Protein AF-A0A8B3RY38-F1 (afdb_monomer_lite)

Sequence (128 aa):
MGPWLKDRILLTDLGFYKHNTFARIDENGGFFISRLKGKVDPLIIKNNRTCRGRYIDIMGKKVSEVIDNLKRQVIDAEVEVEFNRRKYKGKQKRDVKKFRMVAIYNTEEKNIILISQTFLQIDLMLRI

pLDDT: mean 76.69, std 14.87, range [37.81, 92.06]

Structure (mmCIF, N/CA/C/O backbone):
data_AF-A0A8B3RY38-F1
#
_entry.id   AF-A0A8B3RY38-F1
#
loop_
_atom_site.group_PDB
_atom_site.id
_atom_site.type_symbol
_atom_site.label_atom_id
_atom_site.label_alt_id
_atom_site.label_comp_id
_atom_site.label_asym_id
_atom_site.label_entity_id
_atom_site.label_seq_id
_atom_site.pdbx_PDB_ins_code
_atom_site.Cartn_x
_atom_site.Cartn_y
_atom_site.Cartn_z
_atom_site.occupancy
_atom_site.B_iso_or_equiv
_atom_site.auth_seq_id
_atom_site.auth_comp_id
_atom_site.auth_asym_id
_atom_site.auth_atom_id
_atom_site.pdbx_PDB_model_num
ATOM 1 N N . MET A 1 1 ? -14.860 2.684 6.985 1.00 80.06 1 MET A N 1
ATOM 2 C CA . MET A 1 1 ? -15.126 1.952 5.740 1.00 80.06 1 MET A CA 1
ATOM 3 C C . MET A 1 1 ? -15.977 0.756 6.105 1.00 80.06 1 MET A C 1
ATOM 5 O O . MET A 1 1 ? -15.778 0.247 7.204 1.00 80.06 1 MET A O 1
ATOM 9 N N . GLY A 1 2 ? -16.954 0.414 5.273 1.00 87.44 2 GLY A N 1
ATOM 10 C CA . GLY A 1 2 ? -17.939 -0.622 5.578 1.00 87.44 2 GLY A CA 1
ATOM 11 C C . GLY A 1 2 ? -18.033 -1.679 4.476 1.00 87.44 2 GLY A C 1
ATOM 12 O O . GLY A 1 2 ? -17.308 -1.574 3.484 1.00 87.44 2 GLY A O 1
ATOM 13 N N . PRO A 1 3 ? -18.967 -2.636 4.620 1.00 90.81 3 PRO A N 1
ATOM 14 C CA . PRO A 1 3 ? -19.097 -3.795 3.730 1.00 90.81 3 PRO A CA 1
ATOM 15 C C . PRO A 1 3 ? -19.338 -3.455 2.254 1.00 90.81 3 PRO A C 1
ATOM 17 O O . PRO A 1 3 ? -19.072 -4.270 1.379 1.00 90.81 3 PRO A O 1
ATOM 20 N N . TRP A 1 4 ? -19.808 -2.239 1.959 1.00 91.94 4 TRP A N 1
ATOM 21 C CA . TRP A 1 4 ? -20.052 -1.766 0.595 1.00 91.94 4 TRP A CA 1
ATOM 22 C C . TRP A 1 4 ? -18.795 -1.726 -0.286 1.00 91.94 4 TRP A C 1
ATOM 24 O O . TRP A 1 4 ? -18.924 -1.622 -1.501 1.00 91.94 4 TRP A O 1
ATOM 34 N N . LEU A 1 5 ? -17.597 -1.795 0.305 1.00 90.50 5 LEU A N 1
ATOM 35 C CA . LEU A 1 5 ? -16.330 -1.816 -0.426 1.00 90.50 5 LEU A CA 1
ATOM 36 C C . LEU A 1 5 ? -16.020 -3.137 -1.125 1.00 90.50 5 LEU A C 1
ATOM 38 O O . LEU A 1 5 ? -15.125 -3.150 -1.969 1.00 90.50 5 LEU A O 1
ATOM 42 N N . LYS A 1 6 ? -16.720 -4.218 -0.776 1.00 91.81 6 LYS A N 1
ATOM 43 C CA . LYS A 1 6 ? -16.475 -5.534 -1.354 1.00 91.81 6 LYS A CA 1
ATOM 44 C C . LYS A 1 6 ? -16.538 -5.467 -2.883 1.00 91.81 6 LYS A C 1
ATOM 46 O O . LYS A 1 6 ? -17.506 -4.939 -3.431 1.00 91.81 6 LYS A O 1
ATOM 51 N N . ASP A 1 7 ? -15.498 -5.979 -3.538 1.00 89.38 7 ASP A N 1
ATOM 52 C CA . ASP A 1 7 ? -15.364 -6.042 -4.997 1.00 89.38 7 ASP A CA 1
ATOM 53 C C . ASP A 1 7 ? -15.358 -4.663 -5.700 1.00 89.38 7 ASP A C 1
ATOM 55 O O . ASP A 1 7 ? -15.666 -4.554 -6.887 1.00 89.38 7 ASP A O 1
ATOM 59 N N . ARG A 1 8 ? -14.996 -3.582 -4.988 1.00 87.88 8 ARG A N 1
ATOM 60 C CA . ARG A 1 8 ? -14.901 -2.216 -5.543 1.00 87.88 8 ARG A CA 1
ATOM 61 C C . ARG A 1 8 ? -13.487 -1.658 -5.475 1.00 87.88 8 ARG A C 1
ATOM 63 O O . ARG A 1 8 ? -12.773 -1.891 -4.506 1.00 87.88 8 ARG A O 1
ATOM 70 N N . ILE A 1 9 ? -13.119 -0.841 -6.464 1.00 88.25 9 ILE A N 1
ATOM 71 C CA . ILE A 1 9 ? -11.844 -0.112 -6.498 1.00 88.25 9 ILE A CA 1
ATOM 72 C C . ILE A 1 9 ? -12.061 1.331 -6.038 1.00 88.25 9 ILE A C 1
ATOM 74 O O . ILE A 1 9 ? -12.905 2.044 -6.579 1.00 88.25 9 ILE A O 1
ATOM 78 N N . LEU A 1 10 ? -11.270 1.778 -5.061 1.00 87.44 10 LEU A N 1
ATOM 79 C CA . LEU A 1 10 ? -11.266 3.158 -4.589 1.00 87.44 10 LEU A CA 1
ATOM 80 C C . LEU A 1 10 ? -10.037 3.911 -5.109 1.00 87.44 10 LEU A C 1
ATOM 82 O O . LEU A 1 10 ? -8.904 3.589 -4.750 1.00 87.44 10 LEU A O 1
ATOM 86 N N . LEU A 1 11 ? -10.257 4.949 -5.914 1.00 87.00 11 LEU A N 1
ATOM 87 C CA . LEU A 1 11 ? -9.200 5.880 -6.298 1.00 87.00 11 LEU A CA 1
ATOM 88 C C . LEU A 1 11 ? -9.018 6.911 -5.180 1.00 87.00 11 LEU A C 1
ATOM 90 O O . LEU A 1 11 ? -9.947 7.635 -4.826 1.00 87.00 11 LEU A O 1
ATOM 94 N N . THR A 1 12 ? -7.827 6.951 -4.595 1.00 84.06 12 THR A N 1
ATOM 95 C CA . THR A 1 12 ? -7.522 7.794 -3.437 1.00 84.06 12 THR A CA 1
ATOM 96 C C . THR A 1 12 ? -6.378 8.743 -3.742 1.00 84.06 12 THR A C 1
ATOM 98 O O . THR A 1 12 ? -5.321 8.351 -4.237 1.00 84.06 12 THR A O 1
ATOM 101 N N . ASP A 1 13 ? -6.593 10.011 -3.411 1.00 85.44 13 ASP A N 1
ATOM 102 C CA . ASP A 1 13 ? -5.562 11.029 -3.520 1.00 85.44 13 ASP A CA 1
ATOM 103 C C . ASP A 1 13 ? -4.604 11.026 -2.306 1.00 85.44 13 ASP A C 1
ATOM 105 O O . ASP A 1 13 ? -4.909 10.462 -1.250 1.00 85.44 13 ASP A O 1
ATOM 109 N N . LEU A 1 14 ? -3.454 11.704 -2.424 1.00 84.56 14 LEU A N 1
ATOM 110 C CA . LEU A 1 14 ? -2.472 11.893 -1.352 1.00 84.56 14 LEU A CA 1
ATOM 111 C C . LEU A 1 14 ? -3.079 12.516 -0.086 1.00 84.56 14 LEU A C 1
ATOM 113 O O . LEU A 1 14 ? -2.665 12.154 1.020 1.00 84.56 14 LEU A O 1
ATOM 117 N N . GLY A 1 15 ? -4.090 13.386 -0.215 1.00 85.19 15 GLY A N 1
ATOM 118 C CA . GLY A 1 15 ? -4.836 13.928 0.931 1.00 85.19 15 GLY A CA 1
ATOM 119 C C . GLY A 1 15 ? -5.554 12.854 1.765 1.00 85.19 15 GLY A C 1
ATOM 120 O O . GLY A 1 15 ? -5.729 13.002 2.978 1.00 85.19 15 GLY A O 1
ATOM 121 N N . PHE A 1 16 ? -5.898 11.724 1.143 1.00 85.00 16 PHE A N 1
ATOM 122 C CA . PHE A 1 16 ? -6.558 10.577 1.770 1.00 85.00 16 PHE A CA 1
ATOM 123 C C . PHE A 1 16 ? -5.608 9.403 2.045 1.00 85.00 16 PHE A C 1
ATOM 125 O O . PHE A 1 16 ? -6.044 8.378 2.580 1.00 85.00 16 PHE A O 1
ATOM 132 N N . TYR A 1 17 ? -4.308 9.558 1.763 1.00 87.75 17 TYR A N 1
ATOM 133 C CA . TYR A 1 17 ? -3.300 8.519 1.957 1.00 87.75 17 TYR A CA 1
ATOM 134 C C . TYR A 1 17 ? -3.094 8.212 3.444 1.00 87.75 17 TYR A C 1
ATOM 136 O O . TYR A 1 17 ? -2.384 8.916 4.174 1.00 87.75 17 TYR A O 1
ATOM 144 N N . LYS A 1 18 ? -3.729 7.137 3.916 1.00 88.81 18 LYS A N 1
ATOM 145 C CA . LYS A 1 18 ? -3.613 6.642 5.291 1.00 88.81 18 LYS A CA 1
ATOM 146 C C . LYS A 1 18 ? -3.616 5.120 5.277 1.00 88.81 18 LYS A C 1
ATOM 148 O O . LYS A 1 18 ? -4.603 4.510 4.879 1.00 88.81 18 LYS A O 1
ATOM 153 N N . HIS A 1 19 ? -2.574 4.507 5.834 1.00 88.69 19 HIS A N 1
ATOM 154 C CA . HIS A 1 19 ? -2.466 3.046 5.938 1.00 88.69 19 HIS A CA 1
ATOM 155 C C . HIS A 1 19 ? -3.652 2.401 6.664 1.00 88.69 19 HIS A C 1
ATOM 157 O O . HIS A 1 19 ? -4.160 1.375 6.234 1.00 88.69 19 HIS A O 1
ATOM 163 N N . ASN A 1 20 ? -4.184 3.069 7.692 1.00 89.25 20 ASN A N 1
ATOM 164 C CA . ASN A 1 20 ? -5.406 2.639 8.373 1.00 89.25 20 ASN A CA 1
ATOM 165 C C . ASN A 1 20 ? -6.631 2.567 7.447 1.00 89.25 20 ASN A C 1
ATOM 167 O O . ASN A 1 20 ? -7.520 1.750 7.673 1.00 89.25 20 ASN A O 1
ATOM 171 N N . THR A 1 21 ? -6.711 3.440 6.441 1.00 89.81 21 THR A N 1
ATOM 172 C CA . THR A 1 21 ? -7.786 3.421 5.445 1.00 89.81 21 THR A CA 1
ATOM 173 C C . THR A 1 21 ? -7.594 2.246 4.497 1.00 89.81 21 THR A C 1
ATOM 175 O O . THR A 1 21 ? -8.528 1.473 4.323 1.00 89.81 21 THR A O 1
ATOM 178 N N . PHE A 1 22 ? -6.383 2.059 3.970 1.00 89.19 22 PHE A N 1
ATOM 179 C CA . PHE A 1 22 ? -6.044 0.944 3.080 1.00 89.19 22 PHE A CA 1
ATOM 180 C C . PHE A 1 22 ? -6.259 -0.417 3.737 1.00 89.19 22 PHE A C 1
ATOM 182 O O . PHE A 1 22 ? -6.904 -1.286 3.164 1.00 89.19 22 PHE A O 1
ATOM 189 N N . ALA A 1 23 ? -5.828 -0.571 4.988 1.00 89.31 23 ALA A N 1
ATOM 190 C CA . ALA A 1 23 ? -6.024 -1.803 5.735 1.00 89.31 23 ALA A CA 1
ATOM 191 C C . ALA A 1 23 ? -7.504 -2.145 5.934 1.00 89.31 23 ALA A C 1
ATOM 193 O O . ALA A 1 23 ? -7.863 -3.316 5.859 1.00 89.31 23 ALA A O 1
ATOM 194 N N . ARG A 1 24 ? -8.348 -1.126 6.145 1.00 90.06 24 ARG A N 1
ATOM 195 C CA . ARG A 1 24 ? -9.803 -1.282 6.233 1.00 90.06 24 ARG A CA 1
ATOM 196 C C . ARG A 1 24 ? -10.446 -1.575 4.884 1.00 90.06 24 ARG A C 1
ATOM 198 O O . ARG A 1 24 ? -11.454 -2.265 4.862 1.00 90.06 24 ARG A O 1
ATOM 205 N N . ILE A 1 25 ? -9.935 -1.013 3.791 1.00 90.69 25 ILE A N 1
ATOM 206 C CA . ILE A 1 25 ? -10.427 -1.327 2.445 1.00 90.69 25 ILE A CA 1
ATOM 207 C C . ILE A 1 25 ? -10.198 -2.813 2.168 1.00 90.69 25 ILE A C 1
ATOM 209 O O . ILE A 1 25 ? -11.153 -3.525 1.876 1.00 90.69 25 ILE A O 1
ATOM 213 N N . ASP A 1 26 ? -8.975 -3.277 2.409 1.00 89.25 26 ASP A N 1
ATOM 214 C CA . ASP A 1 26 ? -8.594 -4.679 2.257 1.00 89.25 26 ASP A CA 1
ATOM 215 C C . ASP A 1 26 ? -9.384 -5.616 3.193 1.00 89.25 26 ASP A C 1
ATOM 217 O O . ASP A 1 26 ? -9.925 -6.621 2.752 1.00 89.25 26 ASP A O 1
ATOM 221 N N . GLU A 1 27 ? -9.569 -5.246 4.468 1.00 90.31 27 GLU A N 1
ATOM 222 C CA . GLU A 1 27 ? -10.412 -6.006 5.417 1.00 90.31 27 GLU A CA 1
ATOM 223 C C . GLU A 1 27 ? -11.862 -6.181 4.952 1.00 90.31 27 GLU A C 1
ATOM 225 O O . GLU A 1 27 ? -12.519 -7.136 5.354 1.00 90.31 27 GLU A O 1
ATOM 230 N N . ASN A 1 28 ? -12.379 -5.251 4.144 1.00 92.06 28 ASN A N 1
ATOM 231 C CA . ASN A 1 28 ? -13.728 -5.334 3.585 1.00 92.06 28 ASN A CA 1
ATOM 232 C C . ASN A 1 28 ? -13.748 -5.985 2.186 1.00 92.06 28 ASN A C 1
ATOM 234 O O . ASN A 1 28 ? -14.788 -5.956 1.533 1.00 92.06 28 ASN A O 1
ATOM 238 N N . GLY A 1 29 ? -12.631 -6.552 1.714 1.00 89.31 29 GLY A N 1
ATOM 239 C CA . GLY A 1 29 ? -12.523 -7.154 0.381 1.00 89.31 29 GLY A CA 1
ATOM 240 C C . GLY A 1 29 ? -12.599 -6.135 -0.757 1.00 89.31 29 GLY A C 1
ATOM 241 O O . GLY A 1 29 ? -13.054 -6.464 -1.850 1.00 89.31 29 GLY A O 1
ATOM 242 N N . GLY A 1 30 ? -12.242 -4.881 -0.478 1.00 88.44 30 GLY A N 1
ATOM 243 C CA . GLY A 1 30 ? -12.140 -3.830 -1.479 1.00 88.44 30 GLY A CA 1
ATOM 244 C C . GLY A 1 30 ? -10.713 -3.641 -1.972 1.00 88.44 30 GLY A C 1
ATOM 245 O O . GLY A 1 30 ? -9.743 -4.109 -1.377 1.00 88.44 30 GLY A O 1
ATOM 246 N N . PHE A 1 31 ? -10.593 -2.862 -3.036 1.00 86.75 31 PHE A N 1
ATOM 247 C CA . PHE A 1 31 ? -9.346 -2.557 -3.721 1.00 86.75 31 PHE A CA 1
ATOM 248 C C . PHE A 1 31 ? -9.091 -1.053 -3.710 1.00 86.75 31 PHE A C 1
ATOM 250 O O . PHE A 1 31 ? -10.009 -0.249 -3.516 1.00 86.75 31 PHE A O 1
ATOM 257 N N . PHE A 1 32 ? -7.847 -0.638 -3.936 1.00 86.06 32 PHE A N 1
ATOM 258 C CA . PHE A 1 32 ? -7.537 0.784 -4.040 1.00 86.06 32 PHE A CA 1
ATOM 259 C C . PHE A 1 32 ? -6.402 1.078 -5.008 1.00 86.06 32 PHE A C 1
ATOM 261 O O . PHE A 1 32 ? -5.458 0.305 -5.169 1.00 86.06 32 PHE A O 1
ATOM 268 N N . ILE A 1 33 ? -6.494 2.261 -5.601 1.00 85.25 33 ILE A N 1
ATOM 269 C CA . ILE A 1 33 ? -5.428 2.896 -6.359 1.00 85.25 33 ILE A CA 1
ATOM 270 C C . ILE A 1 33 ? -5.078 4.171 -5.602 1.00 85.25 33 ILE A C 1
ATOM 272 O O . ILE A 1 33 ? -5.951 4.965 -5.248 1.00 85.25 33 ILE A O 1
ATOM 276 N N . SER A 1 34 ? -3.802 4.354 -5.294 1.00 82.62 34 SER A N 1
ATOM 277 C CA . SER A 1 34 ? -3.324 5.544 -4.595 1.00 82.62 34 SER A CA 1
ATOM 278 C C . SER A 1 34 ? -1.967 5.949 -5.129 1.00 82.62 34 SER A C 1
ATOM 280 O O . SER A 1 34 ? -1.211 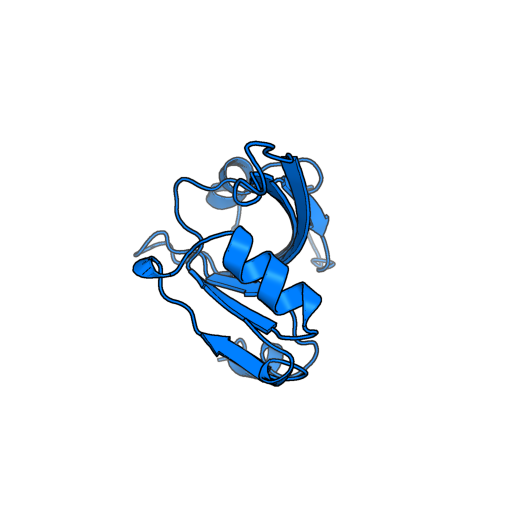5.099 -5.580 1.00 82.62 34 SER A O 1
ATOM 282 N N . ARG A 1 35 ? -1.613 7.226 -5.048 1.00 81.00 35 ARG A N 1
ATOM 283 C CA . ARG A 1 35 ? -0.215 7.630 -5.244 1.00 81.00 35 ARG A CA 1
ATOM 284 C C . ARG A 1 35 ? 0.598 7.240 -4.010 1.00 81.00 35 ARG A C 1
ATOM 286 O O . ARG A 1 35 ? 0.136 7.475 -2.893 1.00 81.00 35 ARG A O 1
ATOM 293 N N . LEU A 1 36 ? 1.794 6.675 -4.184 1.00 80.25 36 LEU A N 1
ATOM 294 C CA . LEU A 1 36 ? 2.711 6.433 -3.070 1.00 80.25 36 LEU A CA 1
ATOM 295 C C . LEU A 1 36 ? 3.124 7.784 -2.490 1.00 80.25 36 LEU A C 1
ATOM 297 O O . LEU A 1 36 ? 3.684 8.640 -3.173 1.00 80.25 36 LEU A O 1
ATOM 301 N N . LYS A 1 37 ? 2.866 7.978 -1.202 1.00 82.38 37 LYS A N 1
ATOM 302 C CA . LYS A 1 37 ? 3.344 9.162 -0.496 1.00 82.38 37 LYS A CA 1
ATOM 303 C C . LYS A 1 37 ? 4.860 9.064 -0.333 1.00 82.38 37 LYS A C 1
ATOM 305 O O . LYS A 1 37 ? 5.312 8.148 0.337 1.00 82.38 37 LYS A O 1
ATOM 310 N N . GLY A 1 38 ? 5.628 10.035 -0.832 1.00 77.69 38 GLY A N 1
ATOM 311 C CA . GLY A 1 38 ? 7.103 9.961 -0.883 1.00 77.69 38 GLY A CA 1
ATOM 312 C C . GLY A 1 38 ? 7.844 9.759 0.451 1.00 77.69 38 GLY A C 1
ATOM 313 O O . GLY A 1 38 ? 8.999 9.362 0.452 1.00 77.69 38 GLY A O 1
ATOM 314 N N . LYS A 1 39 ? 7.195 9.984 1.604 1.00 80.81 39 LYS A N 1
ATOM 315 C CA . LYS A 1 39 ? 7.761 9.659 2.931 1.00 80.81 39 LYS A CA 1
ATOM 316 C C . LYS A 1 39 ? 7.655 8.165 3.284 1.00 80.81 39 LYS A C 1
ATOM 318 O O . LYS A 1 39 ? 8.265 7.715 4.249 1.00 80.81 39 LYS A O 1
ATOM 323 N N . VAL A 1 40 ? 6.812 7.419 2.580 1.00 83.00 40 VAL A N 1
ATOM 324 C CA . VAL A 1 40 ? 6.556 6.004 2.837 1.00 83.00 40 VAL A CA 1
ATOM 325 C C . VAL A 1 40 ? 7.476 5.181 1.965 1.00 83.00 40 VAL A C 1
ATOM 327 O O . VAL A 1 40 ? 7.473 5.332 0.748 1.00 83.00 40 VAL A O 1
ATOM 330 N N . ASP A 1 41 ? 8.207 4.281 2.607 1.00 85.75 41 ASP A N 1
ATOM 331 C CA . ASP A 1 41 ? 9.201 3.453 1.948 1.00 85.75 41 ASP A CA 1
ATOM 332 C C . ASP A 1 41 ? 8.975 1.981 2.315 1.00 85.75 41 ASP A C 1
ATOM 334 O O . ASP A 1 41 ? 9.525 1.494 3.308 1.00 85.75 41 ASP A O 1
ATOM 338 N N . PRO A 1 42 ? 8.050 1.306 1.612 1.00 88.00 42 PRO A N 1
ATOM 339 C CA . PRO A 1 42 ? 7.627 -0.034 1.975 1.00 88.00 42 PRO A CA 1
ATOM 340 C C . PRO A 1 42 ? 8.674 -1.077 1.566 1.00 88.00 42 PRO A C 1
ATOM 342 O O . PRO A 1 42 ? 9.450 -0.875 0.629 1.00 88.00 42 PRO A O 1
ATOM 345 N N . LEU A 1 43 ? 8.697 -2.200 2.282 1.00 90.44 43 LEU A N 1
ATOM 346 C CA . LEU A 1 43 ? 9.659 -3.277 2.053 1.00 90.44 43 LEU A CA 1
ATOM 347 C C . LEU A 1 43 ? 9.149 -4.205 0.952 1.00 90.44 43 LEU A C 1
ATOM 349 O O . LEU A 1 43 ? 8.035 -4.709 1.052 1.00 90.44 43 LEU A O 1
ATOM 353 N N . ILE A 1 44 ? 9.955 -4.479 -0.069 1.00 88.62 44 ILE A N 1
ATOM 354 C CA . ILE A 1 44 ? 9.599 -5.437 -1.116 1.00 88.62 44 ILE A CA 1
ATOM 355 C C . ILE A 1 44 ? 9.853 -6.852 -0.597 1.00 88.62 44 ILE A C 1
ATOM 357 O O . ILE A 1 44 ? 10.991 -7.237 -0.340 1.00 88.62 44 ILE A O 1
ATOM 361 N N . ILE A 1 45 ? 8.792 -7.645 -0.467 1.00 89.62 45 ILE A N 1
ATOM 362 C CA . ILE A 1 45 ? 8.872 -9.019 0.052 1.00 89.62 45 ILE A CA 1
ATOM 363 C C . ILE A 1 45 ? 8.800 -10.071 -1.052 1.00 89.62 45 ILE A C 1
ATOM 365 O O . ILE A 1 45 ? 9.261 -11.193 -0.861 1.00 89.62 45 ILE A O 1
ATOM 369 N N . LYS A 1 46 ? 8.227 -9.722 -2.208 1.00 85.62 46 LYS A N 1
ATOM 370 C CA . LYS A 1 46 ? 8.105 -10.630 -3.347 1.00 85.62 46 LYS A CA 1
ATOM 371 C C . LYS A 1 46 ? 8.096 -9.859 -4.654 1.00 85.62 46 LYS A C 1
ATOM 373 O O . LYS A 1 46 ? 7.409 -8.852 -4.769 1.00 85.62 46 LYS A O 1
ATOM 378 N N . ASN A 1 47 ? 8.800 -10.358 -5.661 1.00 82.62 47 ASN A N 1
ATOM 379 C CA . ASN A 1 47 ? 8.664 -9.873 -7.029 1.00 82.62 47 ASN A CA 1
ATOM 380 C C . ASN A 1 47 ? 7.658 -10.756 -7.785 1.00 82.62 47 ASN A C 1
ATOM 382 O O . ASN A 1 47 ? 7.831 -11.973 -7.842 1.00 82.62 47 ASN A O 1
ATOM 386 N N . ASN A 1 48 ? 6.608 -10.160 -8.353 1.00 79.25 48 ASN A N 1
ATOM 387 C CA . ASN A 1 48 ? 5.589 -10.901 -9.104 1.00 79.25 48 ASN A CA 1
ATOM 388 C C . ASN A 1 48 ? 5.949 -11.045 -10.588 1.00 79.25 48 ASN A C 1
ATOM 390 O O . ASN A 1 48 ? 5.345 -11.860 -11.285 1.00 79.25 48 ASN A O 1
ATOM 394 N N . ARG A 1 49 ? 6.927 -10.276 -11.084 1.00 72.19 49 ARG A N 1
ATOM 395 C CA . ARG A 1 49 ? 7.306 -10.266 -12.498 1.00 72.19 49 ARG A CA 1
ATOM 396 C C . ARG A 1 49 ? 8.613 -11.019 -12.727 1.00 72.19 49 ARG A C 1
ATOM 398 O O . ARG A 1 49 ? 9.674 -10.626 -12.246 1.00 72.19 49 ARG A O 1
ATOM 405 N N . THR A 1 50 ? 8.563 -12.056 -13.555 1.00 62.28 50 THR A N 1
ATOM 406 C CA . THR A 1 50 ? 9.755 -12.707 -14.108 1.00 62.28 50 THR A CA 1
ATOM 407 C C . THR A 1 50 ? 10.238 -11.920 -15.330 1.00 62.28 50 THR A C 1
ATOM 409 O O . THR A 1 50 ? 9.735 -12.057 -16.443 1.00 62.28 50 THR A O 1
ATOM 412 N N . CYS A 1 51 ? 11.208 -11.025 -15.139 1.00 57.28 51 CYS A N 1
ATOM 413 C CA . CYS A 1 51 ? 11.810 -10.288 -16.252 1.00 57.28 51 CYS A CA 1
ATOM 414 C C . CYS A 1 51 ? 12.738 -11.206 -17.069 1.00 57.28 51 CYS A C 1
ATOM 416 O O . CYS A 1 51 ? 13.699 -11.752 -16.534 1.00 57.28 51 CYS A O 1
ATOM 418 N N . ARG A 1 52 ? 12.503 -11.332 -18.384 1.00 50.53 52 ARG A N 1
ATOM 419 C CA . ARG A 1 52 ? 13.431 -11.998 -19.318 1.00 50.53 52 ARG A CA 1
ATOM 420 C C . ARG A 1 52 ? 14.664 -11.089 -19.508 1.00 50.53 52 ARG A C 1
ATOM 422 O O . ARG A 1 52 ? 14.562 -10.034 -20.135 1.00 50.53 52 ARG A O 1
ATOM 429 N N . GLY A 1 53 ? 15.803 -11.440 -18.903 1.00 60.50 53 GLY A N 1
ATOM 430 C CA . GLY A 1 53 ? 17.057 -10.661 -18.932 1.00 60.50 53 GLY A CA 1
ATOM 431 C C . GLY A 1 53 ? 17.604 -10.320 -17.538 1.00 60.50 53 GLY A C 1
ATOM 432 O O . GLY A 1 53 ? 17.251 -10.980 -16.569 1.00 60.50 53 GLY A O 1
ATOM 433 N N . ARG A 1 54 ? 18.476 -9.297 -17.445 1.00 54.00 54 ARG A N 1
ATOM 434 C CA . ARG A 1 54 ? 19.189 -8.856 -16.222 1.00 54.00 54 ARG A CA 1
ATOM 435 C C . ARG A 1 54 ? 18.210 -8.642 -15.054 1.00 54.00 54 ARG A C 1
ATOM 437 O O . ARG A 1 54 ? 17.573 -7.594 -14.955 1.00 54.00 54 ARG A O 1
ATOM 444 N N . TYR A 1 55 ? 18.071 -9.671 -14.222 1.00 59.41 55 TYR A N 1
ATOM 445 C CA . TYR A 1 55 ? 17.253 -9.676 -13.018 1.00 59.41 55 TYR A CA 1
ATOM 446 C C . TYR A 1 55 ? 17.920 -8.761 -11.994 1.00 59.41 55 TYR A C 1
ATOM 448 O O . TYR A 1 55 ? 19.078 -8.966 -11.633 1.00 59.41 55 TYR A O 1
ATOM 456 N N . ILE A 1 56 ? 17.213 -7.715 -11.574 1.00 65.88 56 ILE A N 1
ATOM 457 C CA . ILE A 1 56 ? 17.601 -6.966 -10.384 1.00 65.88 56 ILE A CA 1
ATOM 458 C C . ILE A 1 56 ? 16.915 -7.685 -9.236 1.00 65.88 56 ILE A C 1
ATOM 460 O O . ILE A 1 56 ? 15.688 -7.794 -9.236 1.00 65.88 56 ILE A O 1
ATOM 464 N N . ASP A 1 57 ? 17.698 -8.192 -8.288 1.00 75.62 57 ASP A N 1
ATOM 465 C CA . ASP A 1 57 ? 17.116 -8.704 -7.059 1.00 75.62 57 ASP A CA 1
ATOM 466 C C . ASP A 1 57 ? 16.610 -7.526 -6.227 1.00 75.62 57 ASP A C 1
ATOM 468 O O . ASP A 1 57 ? 17.391 -6.703 -5.727 1.00 75.62 57 ASP A O 1
ATOM 472 N N . ILE A 1 58 ? 15.287 -7.398 -6.197 1.00 80.50 58 ILE A N 1
ATOM 473 C CA . ILE A 1 58 ? 14.557 -6.342 -5.495 1.00 80.50 58 ILE A CA 1
ATOM 474 C C . ILE A 1 58 ? 13.965 -6.844 -4.180 1.00 80.50 58 ILE A C 1
ATOM 476 O O . ILE A 1 58 ? 13.469 -6.037 -3.401 1.00 80.50 58 ILE A O 1
ATOM 480 N N . MET A 1 59 ? 13.989 -8.159 -3.929 1.00 85.31 59 MET A N 1
ATOM 481 C CA . MET A 1 59 ? 13.453 -8.710 -2.689 1.00 85.31 59 MET A CA 1
ATOM 482 C C . MET A 1 59 ? 14.325 -8.297 -1.504 1.00 85.31 59 MET A C 1
ATOM 484 O O . MET A 1 59 ? 15.546 -8.223 -1.607 1.00 85.31 59 MET A O 1
ATOM 488 N N . GLY A 1 60 ? 13.688 -7.994 -0.377 1.00 86.94 60 GLY A N 1
ATOM 489 C CA . GLY A 1 60 ? 14.360 -7.534 0.837 1.00 86.94 60 GLY A CA 1
ATOM 490 C C . GLY A 1 60 ? 14.844 -6.083 0.787 1.00 86.94 60 GLY A C 1
ATOM 491 O O . GLY A 1 60 ? 15.366 -5.599 1.787 1.00 86.94 60 GLY A O 1
ATOM 492 N N . LYS A 1 61 ? 14.653 -5.377 -0.332 1.00 88.88 61 LYS A N 1
ATOM 493 C CA . LYS A 1 61 ? 14.998 -3.958 -0.471 1.00 88.88 61 LYS A CA 1
ATOM 494 C C . LYS A 1 61 ? 13.780 -3.077 -0.278 1.00 88.88 61 LYS A C 1
ATOM 496 O O . LYS A 1 61 ? 12.641 -3.485 -0.527 1.00 88.88 61 LYS A O 1
ATOM 501 N N . LYS A 1 62 ? 14.020 -1.842 0.142 1.00 87.44 62 LYS A N 1
ATOM 502 C CA . LYS A 1 62 ? 12.977 -0.820 0.155 1.00 87.44 62 LYS A CA 1
ATOM 503 C C . LYS A 1 62 ? 12.766 -0.226 -1.232 1.00 87.44 62 LYS A C 1
ATOM 505 O O . LYS A 1 62 ? 13.640 -0.298 -2.095 1.00 87.44 62 LYS A O 1
ATOM 510 N N . VAL A 1 63 ? 11.602 0.378 -1.453 1.00 82.06 63 VAL A N 1
ATOM 511 C CA . VAL A 1 63 ? 11.263 0.989 -2.746 1.00 82.06 63 VAL A CA 1
ATOM 512 C C . VAL A 1 63 ? 12.261 2.074 -3.132 1.00 82.06 63 VAL A C 1
ATOM 514 O O . VAL A 1 63 ? 12.695 2.100 -4.282 1.00 82.06 63 VAL A O 1
ATOM 517 N N . SER A 1 64 ? 12.672 2.915 -2.184 1.00 82.31 64 SER A N 1
ATOM 518 C CA . SER A 1 64 ? 13.645 3.988 -2.409 1.00 82.31 64 SER A CA 1
ATOM 519 C C . SER A 1 64 ? 15.003 3.493 -2.926 1.00 82.31 64 SER A C 1
ATOM 521 O O . SER A 1 64 ? 15.630 4.169 -3.730 1.00 82.31 64 SER A O 1
ATOM 523 N N . GLU A 1 65 ? 15.438 2.292 -2.541 1.00 83.94 65 GLU A N 1
ATOM 524 C CA . GLU A 1 65 ? 16.720 1.705 -2.965 1.00 83.94 65 GLU A CA 1
ATOM 525 C C . GLU A 1 65 ? 16.671 1.150 -4.395 1.00 83.94 65 GLU A C 1
ATOM 527 O O . GLU A 1 65 ? 17.685 1.005 -5.087 1.00 83.94 65 GLU A O 1
ATOM 532 N N . VAL A 1 66 ? 15.471 0.779 -4.836 1.00 80.25 66 VAL A N 1
ATOM 533 C CA . VAL A 1 66 ? 15.249 0.136 -6.129 1.00 80.25 66 VAL A CA 1
ATOM 534 C C . VAL A 1 66 ? 14.840 1.159 -7.182 1.00 80.25 66 VAL A C 1
ATOM 536 O O . VAL A 1 66 ? 15.136 0.952 -8.358 1.00 80.25 66 VAL A O 1
ATOM 539 N N . ILE A 1 67 ? 14.203 2.261 -6.774 1.00 74.75 67 ILE A N 1
ATOM 540 C CA . ILE A 1 67 ? 13.554 3.214 -7.676 1.00 74.75 67 ILE A CA 1
ATOM 541 C C . ILE A 1 67 ? 14.508 3.789 -8.734 1.00 74.75 67 ILE A C 1
ATOM 543 O O . ILE A 1 67 ? 14.182 3.780 -9.920 1.00 74.75 67 ILE A O 1
ATOM 547 N N . ASP A 1 68 ? 15.722 4.164 -8.331 1.00 71.69 68 ASP A N 1
ATOM 548 C CA . ASP A 1 68 ? 16.731 4.766 -9.212 1.00 71.69 68 ASP A CA 1
ATOM 549 C C . ASP A 1 68 ? 17.345 3.753 -10.193 1.00 71.69 68 ASP A C 1
ATOM 551 O O . ASP A 1 68 ? 17.885 4.108 -11.240 1.00 71.69 68 ASP A O 1
ATOM 555 N N . ASN A 1 69 ? 17.236 2.460 -9.880 1.00 70.81 69 ASN A N 1
ATOM 556 C CA . ASN A 1 69 ? 17.815 1.372 -10.665 1.00 70.81 69 ASN A CA 1
ATOM 557 C C . ASN A 1 69 ? 16.837 0.797 -11.712 1.00 70.81 69 ASN A C 1
ATOM 559 O O . ASN A 1 69 ? 17.193 -0.100 -12.487 1.00 70.81 69 ASN A O 1
ATOM 563 N N . LEU A 1 70 ? 15.597 1.297 -11.768 1.00 67.62 70 LEU A N 1
ATOM 564 C CA . LEU A 1 70 ? 14.543 0.781 -12.643 1.00 67.62 70 LEU A CA 1
ATOM 565 C C . LEU A 1 70 ? 14.651 1.314 -14.068 1.00 67.62 70 LEU A C 1
ATOM 567 O O . LEU A 1 70 ? 13.982 2.264 -14.462 1.00 67.62 70 LEU A O 1
ATOM 571 N N . LYS A 1 71 ? 15.397 0.603 -14.914 1.00 59.66 71 LYS A N 1
ATOM 572 C CA . LYS A 1 71 ? 15.459 0.917 -16.355 1.00 59.66 71 LYS A CA 1
ATOM 573 C C . LYS A 1 71 ? 14.126 0.760 -17.095 1.00 59.66 71 LYS A C 1
ATOM 575 O O . LYS A 1 71 ? 13.931 1.384 -18.128 1.00 59.66 71 LYS A O 1
ATOM 580 N N . ARG A 1 72 ? 13.239 -0.123 -16.621 1.00 61.66 72 ARG A N 1
ATOM 581 C CA . ARG A 1 72 ? 11.974 -0.477 -17.300 1.00 61.66 72 ARG A CA 1
ATOM 582 C C . ARG A 1 72 ? 10.749 0.247 -16.747 1.00 61.66 72 ARG A C 1
ATOM 584 O O . ARG A 1 72 ? 9.643 -0.133 -17.110 1.00 61.66 72 ARG A O 1
ATOM 591 N N . GLN A 1 73 ? 10.953 1.226 -15.862 1.00 68.00 73 GLN A N 1
ATOM 592 C CA . GLN A 1 73 ? 9.928 2.088 -15.261 1.00 68.00 73 GLN A CA 1
ATOM 593 C C . GL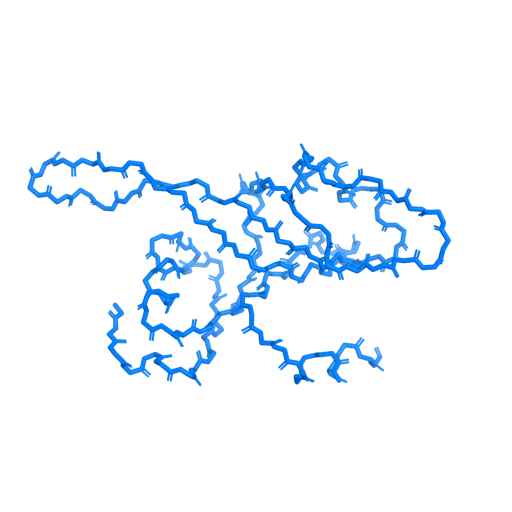N A 1 73 ? 8.732 1.379 -14.599 1.00 68.00 73 GLN A C 1
ATOM 595 O O . GLN A 1 73 ? 7.894 2.069 -14.052 1.00 68.00 73 GLN A O 1
ATOM 600 N N . VAL A 1 74 ? 8.636 0.044 -14.580 1.00 73.00 74 VAL A N 1
ATOM 601 C CA . VAL A 1 74 ? 7.503 -0.694 -14.001 1.00 73.00 74 VAL A CA 1
ATOM 602 C C . VAL A 1 74 ? 7.994 -1.760 -13.021 1.00 73.00 74 VAL A C 1
ATOM 604 O O . VAL A 1 74 ? 8.774 -2.638 -13.400 1.00 73.00 74 VAL A O 1
ATOM 607 N N . ILE A 1 75 ? 7.496 -1.718 -11.783 1.00 76.94 75 ILE A N 1
ATOM 608 C CA . ILE A 1 75 ? 7.625 -2.764 -10.759 1.00 76.94 75 ILE A CA 1
ATOM 609 C C . ILE A 1 75 ? 6.255 -3.384 -10.539 1.00 76.94 75 ILE A C 1
ATOM 611 O O . ILE A 1 75 ? 5.286 -2.660 -10.355 1.00 76.94 75 ILE A O 1
ATOM 615 N N . ASP A 1 76 ? 6.192 -4.708 -10.464 1.00 81.06 76 ASP A N 1
ATOM 616 C CA . ASP A 1 76 ? 5.053 -5.419 -9.887 1.00 81.06 76 ASP A CA 1
ATOM 617 C C . ASP A 1 76 ? 5.568 -6.334 -8.780 1.00 81.06 76 ASP A C 1
ATOM 619 O O . ASP A 1 76 ? 6.260 -7.322 -9.035 1.00 81.06 76 ASP A O 1
ATOM 623 N N . ALA A 1 77 ? 5.275 -5.959 -7.543 1.00 82.75 77 ALA A N 1
ATOM 624 C CA . ALA A 1 77 ? 5.808 -6.600 -6.359 1.00 82.75 77 ALA A CA 1
ATOM 625 C C . ALA A 1 77 ? 4.761 -6.668 -5.250 1.00 82.75 77 ALA A C 1
ATOM 627 O O . ALA A 1 77 ? 3.801 -5.904 -5.212 1.00 82.75 77 ALA A O 1
ATOM 628 N N . GLU A 1 78 ? 4.960 -7.584 -4.319 1.00 87.44 78 GLU A N 1
ATOM 629 C CA . GLU A 1 78 ? 4.294 -7.553 -3.028 1.00 87.44 78 GLU A CA 1
ATOM 630 C C . GLU A 1 78 ? 5.173 -6.770 -2.055 1.00 87.44 78 GLU A C 1
ATOM 632 O O . GLU A 1 78 ? 6.387 -6.992 -1.975 1.00 87.44 78 GLU A O 1
ATOM 637 N N . VAL A 1 79 ? 4.556 -5.838 -1.339 1.00 87.94 79 VAL A N 1
ATOM 638 C CA . VAL A 1 79 ? 5.226 -4.973 -0.377 1.00 87.94 79 VAL A CA 1
ATOM 639 C C . VAL A 1 79 ? 4.599 -5.090 0.995 1.00 87.94 79 VAL A C 1
ATOM 641 O O . VAL A 1 79 ? 3.392 -5.283 1.135 1.00 87.94 79 VAL A O 1
ATOM 644 N N . GLU A 1 80 ? 5.425 -4.917 2.010 1.00 90.38 80 GLU A N 1
ATOM 645 C CA . GLU A 1 80 ? 5.024 -4.880 3.400 1.00 90.38 80 GLU A CA 1
ATOM 646 C C . GLU A 1 80 ? 5.049 -3.444 3.919 1.00 90.38 80 GLU A C 1
ATOM 648 O O . GLU A 1 80 ? 5.997 -2.683 3.701 1.00 90.38 80 GLU A O 1
ATOM 653 N N . VAL A 1 81 ? 3.962 -3.066 4.585 1.00 87.94 81 VAL A N 1
ATOM 654 C CA . VAL A 1 81 ? 3.765 -1.730 5.129 1.00 87.94 81 VAL A CA 1
ATOM 655 C C . VAL A 1 81 ? 3.437 -1.838 6.606 1.00 87.94 81 VAL A C 1
ATOM 657 O O . VAL A 1 81 ? 2.399 -2.381 6.993 1.00 87.94 81 VAL A O 1
ATOM 660 N N . GLU A 1 82 ? 4.297 -1.249 7.426 1.00 89.31 82 GLU A N 1
ATOM 661 C CA . GLU A 1 82 ? 4.062 -1.116 8.856 1.00 89.31 82 GLU A CA 1
ATOM 662 C C . GLU A 1 82 ? 3.343 0.196 9.169 1.00 89.31 82 GLU A C 1
ATOM 664 O O . GLU A 1 82 ? 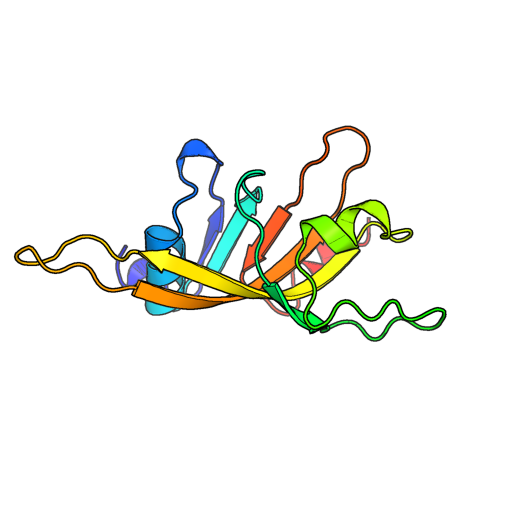3.691 1.270 8.671 1.00 89.31 82 GLU A O 1
ATOM 669 N N . PHE A 1 83 ? 2.333 0.136 10.031 1.00 89.12 83 PHE A N 1
ATOM 670 C CA . PHE A 1 83 ? 1.635 1.327 10.489 1.00 89.12 83 PHE A CA 1
ATOM 671 C C . PHE A 1 83 ? 1.018 1.134 11.869 1.00 89.12 83 PHE A C 1
ATOM 673 O O . PHE A 1 83 ? 0.721 0.035 12.330 1.00 89.12 83 PHE A O 1
ATOM 680 N N . ASN A 1 84 ? 0.771 2.253 12.542 1.00 87.81 84 ASN A N 1
ATOM 681 C CA . ASN A 1 84 ? 0.057 2.234 13.806 1.00 87.81 84 ASN A CA 1
ATOM 682 C C . ASN A 1 84 ? -1.454 2.320 13.575 1.00 87.81 84 ASN A C 1
ATOM 684 O O . ASN A 1 84 ? -1.957 3.275 12.963 1.00 87.81 84 ASN A O 1
ATOM 688 N N . ARG A 1 85 ? -2.194 1.364 14.144 1.00 86.38 85 ARG A N 1
ATOM 689 C CA . ARG A 1 85 ? -3.658 1.418 14.199 1.00 86.38 85 ARG A CA 1
ATOM 690 C C . ARG A 1 85 ? -4.119 2.627 15.011 1.00 86.38 85 ARG A C 1
ATOM 692 O O . ARG A 1 85 ? -3.382 3.185 15.829 1.00 86.38 85 ARG A O 1
ATOM 699 N N . ARG A 1 86 ? -5.358 3.067 14.774 1.00 81.31 86 ARG A N 1
ATOM 700 C CA . ARG A 1 86 ? -5.979 4.124 15.588 1.00 81.31 86 ARG A CA 1
ATOM 701 C C . ARG A 1 86 ? -6.068 3.651 17.042 1.00 81.31 86 ARG A C 1
ATOM 703 O O . ARG A 1 86 ? -6.379 2.488 17.287 1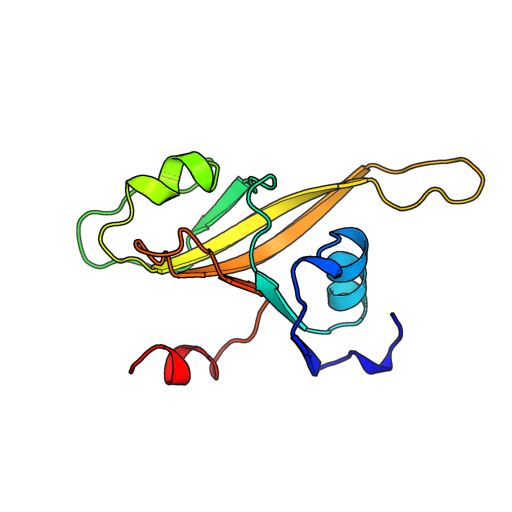.00 81.31 86 ARG A O 1
ATOM 710 N N . LYS A 1 87 ? -5.829 4.560 17.991 1.00 84.25 87 LYS A N 1
ATOM 711 C CA . LYS A 1 87 ? -6.020 4.279 19.418 1.00 84.25 87 LYS A CA 1
ATOM 712 C C . LYS A 1 87 ? -7.467 3.860 19.674 1.00 84.25 87 LYS A C 1
ATOM 714 O O . LYS A 1 87 ? -8.390 4.570 19.274 1.00 84.25 87 LYS A O 1
ATOM 719 N N . TYR A 1 88 ? -7.653 2.737 20.356 1.00 75.06 88 TYR A N 1
ATOM 720 C CA . TYR A 1 88 ? -8.951 2.285 20.847 1.00 75.06 88 TYR A CA 1
ATOM 721 C C . TYR A 1 88 ? -8.828 2.017 22.343 1.00 75.06 88 TYR A C 1
ATOM 723 O O . TYR A 1 88 ? -7.907 1.320 22.769 1.00 75.06 88 TYR A O 1
ATOM 731 N N . LYS A 1 89 ? -9.710 2.624 23.148 1.00 81.69 89 LYS A N 1
ATOM 732 C CA . LYS A 1 89 ? -9.636 2.586 24.623 1.00 81.69 89 LYS A CA 1
ATOM 733 C C . LYS A 1 89 ? -8.220 2.881 25.158 1.00 81.69 89 LYS A C 1
ATOM 735 O O . LYS A 1 89 ? -7.689 2.152 25.988 1.00 81.69 89 LYS A O 1
ATOM 740 N N . GLY A 1 90 ? -7.564 3.904 24.603 1.00 83.88 90 GLY A N 1
ATOM 741 C CA . GLY A 1 90 ? -6.212 4.327 24.995 1.00 83.88 90 GLY A CA 1
ATOM 742 C C . GLY A 1 90 ? -5.058 3.442 24.502 1.00 83.88 90 GLY A C 1
ATOM 743 O O . GLY A 1 90 ? -3.917 3.897 24.503 1.00 83.88 90 GLY A O 1
ATOM 744 N N . LYS A 1 91 ? -5.323 2.227 24.006 1.00 83.81 91 LYS A N 1
ATOM 745 C CA . LYS A 1 91 ? -4.291 1.305 23.510 1.00 83.81 91 LYS A CA 1
ATOM 746 C C . LYS A 1 91 ? -4.055 1.502 22.013 1.00 83.81 91 LYS A C 1
ATOM 748 O O . LYS A 1 91 ? -5.004 1.636 21.236 1.00 83.81 91 LYS A O 1
ATOM 753 N N . GLN A 1 92 ? -2.786 1.518 21.607 1.00 84.06 92 GLN A N 1
ATOM 754 C CA . GLN A 1 92 ? -2.367 1.570 20.206 1.00 84.06 92 GLN A CA 1
ATOM 755 C C . GLN A 1 92 ? -1.648 0.277 19.839 1.00 84.06 92 GLN A C 1
ATOM 757 O O . GLN A 1 92 ? -0.767 -0.163 20.571 1.00 84.06 92 GLN A O 1
ATOM 762 N N . LYS A 1 93 ? -2.018 -0.319 18.706 1.00 87.81 93 LYS A N 1
ATOM 763 C CA . LYS A 1 93 ? -1.387 -1.533 18.186 1.00 87.81 93 LYS A CA 1
ATOM 764 C C . LYS A 1 93 ? -0.597 -1.200 16.919 1.00 87.81 93 LYS A C 1
ATOM 766 O O . LYS A 1 93 ? -1.107 -0.480 16.056 1.00 87.81 93 LYS A O 1
ATOM 771 N N . ARG A 1 94 ? 0.628 -1.724 16.824 1.00 89.69 94 ARG A N 1
ATOM 772 C CA . ARG A 1 94 ? 1.384 -1.791 15.569 1.00 89.69 94 ARG A CA 1
ATOM 773 C C . ARG A 1 94 ? 0.816 -2.901 14.706 1.00 89.69 94 ARG A C 1
ATOM 775 O O . ARG A 1 94 ? 0.501 -3.974 15.217 1.00 89.69 94 ARG A O 1
ATOM 782 N N . ASP A 1 95 ? 0.661 -2.613 13.430 1.00 90.06 95 ASP A N 1
ATOM 783 C CA . ASP A 1 95 ? 0.133 -3.557 12.470 1.00 90.06 95 ASP A CA 1
ATOM 784 C C . ASP A 1 95 ? 0.972 -3.548 11.203 1.00 90.06 95 ASP A C 1
ATOM 786 O O . ASP A 1 95 ? 1.561 -2.530 10.833 1.00 90.06 95 ASP A O 1
ATOM 790 N N . VAL A 1 96 ? 1.023 -4.708 10.573 1.00 90.50 96 VAL A N 1
ATOM 791 C CA . VAL A 1 96 ? 1.844 -4.973 9.403 1.00 90.50 96 VAL A CA 1
ATOM 792 C C . VAL A 1 96 ? 0.927 -5.557 8.357 1.00 90.50 96 VAL A C 1
ATOM 794 O O . VAL A 1 96 ? 0.205 -6.519 8.626 1.00 90.50 96 VAL A O 1
ATOM 797 N N . LYS A 1 97 ? 0.909 -4.952 7.171 1.00 88.69 97 LYS A N 1
ATOM 798 C CA . LYS A 1 97 ? 0.027 -5.405 6.105 1.00 88.69 97 LYS A CA 1
ATOM 799 C C . LYS A 1 97 ? 0.750 -5.482 4.779 1.00 88.69 97 LYS A C 1
ATOM 801 O O . LYS A 1 97 ? 1.543 -4.606 4.436 1.00 88.69 97 LYS A O 1
ATOM 806 N N . LYS A 1 98 ? 0.452 -6.557 4.059 1.00 89.56 98 LYS A N 1
ATOM 807 C CA . LYS A 1 98 ? 0.996 -6.841 2.741 1.00 89.56 98 LYS A CA 1
ATOM 808 C C . LYS A 1 98 ? 0.040 -6.308 1.691 1.00 89.56 98 LYS A C 1
ATOM 810 O O . LYS A 1 98 ? -1.169 -6.489 1.809 1.00 89.56 98 LYS A O 1
ATOM 815 N N . PHE A 1 99 ? 0.587 -5.645 0.687 1.00 86.31 99 PHE A N 1
ATOM 816 C CA . PHE A 1 99 ? -0.161 -5.133 -0.451 1.00 86.31 99 PHE A CA 1
ATOM 817 C C . PHE A 1 99 ? 0.572 -5.504 -1.732 1.00 86.31 99 PHE A C 1
ATOM 819 O O . PHE A 1 99 ? 1.800 -5.507 -1.775 1.00 86.31 99 PHE A O 1
ATOM 826 N N . ARG A 1 100 ? -0.171 -5.759 -2.810 1.00 84.56 100 ARG A N 1
ATOM 827 C CA . ARG A 1 100 ? 0.431 -5.700 -4.143 1.00 84.56 100 ARG A CA 1
ATOM 828 C C . ARG A 1 100 ? 0.707 -4.236 -4.472 1.00 84.56 100 ARG A C 1
ATOM 830 O O . ARG A 1 100 ? -0.092 -3.360 -4.155 1.00 84.56 100 ARG A O 1
ATOM 837 N N . MET A 1 101 ? 1.844 -3.988 -5.093 1.00 81.69 101 MET A N 1
ATOM 838 C CA . MET A 1 101 ? 2.274 -2.700 -5.595 1.00 81.69 101 MET A CA 1
ATOM 839 C C . MET A 1 101 ? 2.662 -2.876 -7.054 1.00 81.69 101 MET A C 1
ATOM 841 O O . MET A 1 101 ? 3.629 -3.567 -7.368 1.00 81.69 101 MET A O 1
ATOM 845 N N . VAL A 1 102 ? 1.925 -2.198 -7.928 1.00 78.00 102 VAL A N 1
ATOM 846 C CA . VAL A 1 102 ? 2.327 -1.988 -9.316 1.00 78.00 102 VAL A CA 1
ATOM 847 C C . VAL A 1 102 ? 2.793 -0.547 -9.445 1.00 78.00 102 VAL A C 1
ATOM 849 O O . VAL A 1 102 ? 1.961 0.347 -9.553 1.00 78.00 102 VAL A O 1
ATOM 852 N N . ALA A 1 103 ? 4.103 -0.328 -9.366 1.00 72.25 103 ALA A N 1
ATOM 853 C CA . ALA A 1 103 ? 4.705 0.994 -9.459 1.00 72.25 103 ALA A CA 1
ATOM 854 C C . ALA A 1 103 ? 5.107 1.295 -10.896 1.00 72.25 103 ALA A C 1
ATOM 856 O O . ALA A 1 103 ? 5.844 0.519 -11.495 1.00 72.25 103 ALA A O 1
ATOM 857 N N . ILE A 1 104 ? 4.673 2.443 -11.412 1.00 73.75 104 ILE A N 1
ATOM 858 C CA . ILE A 1 104 ? 5.222 3.037 -12.630 1.00 73.75 104 ILE A CA 1
ATOM 859 C C . ILE A 1 104 ? 6.023 4.256 -12.203 1.00 73.75 104 ILE A C 1
ATOM 861 O O . ILE A 1 104 ? 5.469 5.144 -11.560 1.00 73.75 104 ILE A O 1
ATOM 865 N N . TYR A 1 105 ? 7.316 4.268 -12.500 1.00 70.94 105 TYR A N 1
ATOM 866 C CA . TYR A 1 105 ? 8.194 5.385 -12.207 1.00 70.94 105 TYR A CA 1
ATOM 867 C C . TYR A 1 105 ? 8.148 6.380 -13.359 1.00 70.94 105 TYR A C 1
ATOM 869 O O . TYR A 1 105 ? 8.693 6.120 -14.432 1.00 70.94 105 TYR A O 1
ATOM 877 N N . ASN A 1 106 ? 7.503 7.520 -13.122 1.00 68.50 106 ASN A N 1
ATOM 878 C CA . ASN A 1 106 ? 7.602 8.658 -14.022 1.00 68.50 106 ASN A CA 1
ATOM 879 C C . ASN A 1 106 ? 8.838 9.492 -13.650 1.00 68.50 106 ASN A C 1
ATOM 881 O O . ASN A 1 106 ? 8.874 10.097 -12.577 1.00 68.50 106 ASN A O 1
ATOM 885 N N . THR A 1 107 ? 9.834 9.534 -14.539 1.00 63.41 107 THR A N 1
ATOM 886 C CA . THR A 1 107 ? 11.079 10.295 -14.346 1.00 63.41 107 THR A CA 1
ATOM 887 C C . THR A 1 107 ? 10.839 11.805 -14.228 1.00 63.41 107 THR A C 1
ATOM 889 O O . THR A 1 107 ? 11.603 12.483 -13.545 1.00 63.41 107 THR A O 1
ATOM 892 N N . GLU A 1 108 ? 9.783 12.338 -14.851 1.00 59.75 108 GLU A N 1
ATOM 893 C CA . GLU A 1 108 ? 9.489 13.779 -14.864 1.00 59.75 108 GLU A CA 1
ATOM 894 C C . GLU A 1 108 ? 8.858 14.250 -13.549 1.00 59.75 108 GLU A C 1
ATOM 896 O O . GLU A 1 108 ? 9.263 15.267 -12.988 1.00 59.75 108 GLU A O 1
ATOM 901 N N . GLU A 1 109 ? 7.906 13.483 -13.010 1.00 57.78 109 GLU A N 1
ATOM 902 C CA . GLU A 1 109 ? 7.167 13.868 -11.800 1.00 57.78 109 GLU A CA 1
ATOM 903 C C . GLU A 1 109 ? 7.623 13.152 -10.516 1.00 57.78 109 GLU A C 1
ATOM 905 O O . GLU A 1 109 ? 7.137 13.471 -9.431 1.00 57.78 109 GLU A O 1
ATOM 910 N N . LYS A 1 110 ? 8.522 12.161 -10.615 1.00 56.53 110 LYS A N 1
ATOM 911 C CA . LYS A 1 110 ? 8.957 11.282 -9.507 1.00 56.53 110 LYS A CA 1
ATOM 912 C C . LYS A 1 110 ? 7.798 10.624 -8.744 1.00 56.53 110 LYS A C 1
ATOM 914 O O . LYS A 1 110 ? 7.900 10.351 -7.547 1.00 56.53 110 LYS A O 1
ATOM 919 N N . ASN A 1 111 ? 6.687 10.361 -9.427 1.00 55.53 111 ASN A N 1
ATOM 920 C CA . ASN A 1 111 ? 5.495 9.780 -8.824 1.00 55.53 111 ASN A CA 1
ATOM 921 C C . ASN A 1 111 ? 5.466 8.263 -9.031 1.00 55.53 111 ASN A C 1
ATOM 923 O O . ASN A 1 111 ? 5.716 7.776 -10.130 1.00 55.53 111 ASN A O 1
ATOM 927 N N . ILE A 1 112 ? 5.122 7.530 -7.969 1.00 60.00 112 ILE A N 1
ATOM 928 C CA . ILE A 1 112 ? 4.790 6.105 -8.016 1.00 60.00 112 ILE A CA 1
ATOM 929 C C . ILE A 1 112 ? 3.288 5.961 -7.796 1.00 60.00 112 ILE A C 1
ATOM 931 O O . ILE A 1 112 ? 2.734 6.484 -6.826 1.00 60.00 112 ILE A O 1
ATOM 935 N N . ILE A 1 113 ? 2.632 5.197 -8.658 1.00 60.28 113 ILE A N 1
ATOM 936 C CA . ILE A 1 113 ? 1.268 4.726 -8.419 1.00 60.28 113 ILE A CA 1
ATOM 937 C C . ILE A 1 113 ? 1.356 3.426 -7.605 1.00 60.28 113 ILE A C 1
ATOM 939 O O . ILE A 1 113 ? 2.144 2.548 -7.919 1.00 60.28 113 ILE A O 1
ATOM 943 N N . LEU A 1 114 ? 0.587 3.306 -6.527 1.00 60.47 114 LEU A N 1
ATOM 944 C CA . LEU A 1 114 ? 0.333 2.054 -5.820 1.00 60.47 114 LEU A CA 1
ATOM 945 C C . LEU A 1 114 ? -1.015 1.504 -6.268 1.00 60.47 114 LEU A C 1
ATOM 947 O O . LEU A 1 114 ? -2.045 2.170 -6.130 1.00 60.47 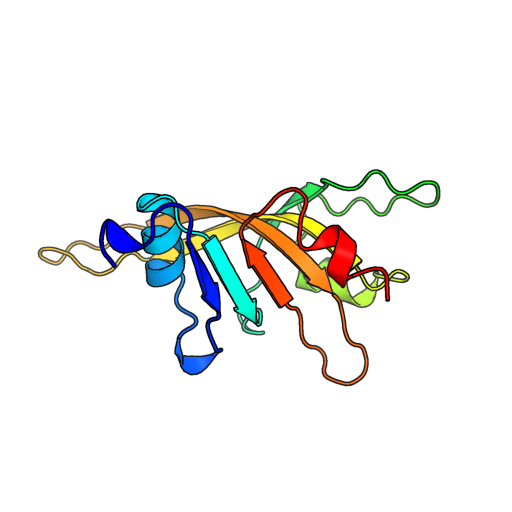114 LEU A O 1
ATOM 951 N N . ILE A 1 115 ? -1.012 0.261 -6.727 1.00 57.88 115 ILE A N 1
ATOM 952 C CA . ILE A 1 115 ? -2.222 -0.471 -7.093 1.00 57.88 115 ILE A CA 1
ATOM 953 C C . ILE A 1 115 ? -2.346 -1.676 -6.172 1.00 57.88 115 ILE A C 1
ATOM 955 O O . ILE A 1 115 ? -1.659 -2.679 -6.361 1.00 57.88 115 ILE A O 1
ATOM 959 N N . SER A 1 116 ? -3.244 -1.588 -5.195 1.00 54.66 116 SER A N 1
ATOM 960 C CA . SER A 1 116 ? -3.604 -2.724 -4.355 1.00 54.66 116 SER A CA 1
ATOM 961 C C . SER A 1 116 ? -4.681 -3.548 -5.056 1.00 54.66 116 SER A C 1
ATOM 963 O O . SER A 1 116 ? -5.867 -3.250 -4.937 1.00 54.66 116 SER A O 1
ATOM 965 N N . GLN A 1 117 ? -4.199 -4.567 -5.775 1.00 49.66 117 GLN A N 1
ATOM 966 C CA . GLN A 1 117 ? -4.891 -5.682 -6.439 1.00 49.66 117 GLN A CA 1
ATOM 967 C C . GLN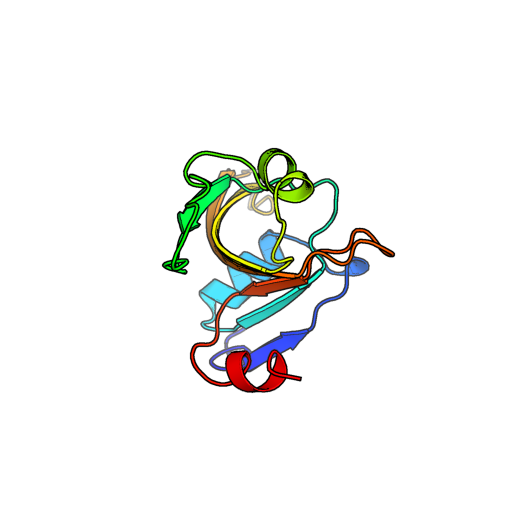 A 1 117 ? -6.087 -5.347 -7.354 1.00 49.66 117 GLN A C 1
ATOM 969 O O . GLN A 1 117 ? -7.185 -5.032 -6.932 1.00 49.66 117 GLN A O 1
ATOM 974 N N . THR A 1 118 ? -5.913 -5.619 -8.644 1.00 42.19 118 THR A N 1
ATOM 975 C CA . THR A 1 118 ? -6.785 -6.558 -9.369 1.00 42.19 118 THR A CA 1
ATOM 976 C C . THR A 1 118 ? -5.932 -7.280 -10.408 1.00 42.19 118 THR A C 1
ATOM 978 O O . THR A 1 118 ? -5.064 -6.686 -11.046 1.00 42.19 118 THR A O 1
ATOM 981 N N . PHE A 1 119 ? -6.131 -8.593 -10.517 1.00 48.34 119 PHE A N 1
ATOM 982 C CA . PHE A 1 119 ? -5.648 -9.409 -11.627 1.00 48.34 119 PHE A CA 1
ATOM 983 C C . PHE A 1 119 ? -6.536 -9.096 -12.848 1.00 48.34 119 PHE A C 1
ATOM 985 O O . PHE A 1 119 ? -7.741 -8.924 -12.693 1.00 48.34 119 PHE A O 1
ATOM 992 N N . LEU A 1 120 ? -5.931 -9.038 -14.036 1.00 43.28 120 LEU A N 1
ATOM 993 C CA . LEU A 1 120 ? -6.531 -8.994 -15.382 1.00 43.28 120 LEU A CA 1
ATOM 994 C C . LEU A 1 120 ? -6.899 -7.648 -16.034 1.00 43.28 120 LEU A C 1
ATOM 996 O O . LEU A 1 120 ? -6.612 -7.519 -17.219 1.00 43.28 120 LEU A O 1
ATOM 1000 N N . GLN A 1 121 ? -7.473 -6.643 -15.363 1.00 40.47 121 GLN A N 1
ATOM 1001 C CA . GLN A 1 121 ? -7.999 -5.479 -16.118 1.00 40.47 121 GLN A CA 1
ATOM 1002 C C . GLN A 1 121 ? -7.006 -4.319 -16.322 1.00 40.47 121 GLN A C 1
ATOM 1004 O O . GLN A 1 121 ? -7.032 -3.663 -17.361 1.00 40.47 121 GLN A O 1
ATOM 1009 N N . ILE A 1 122 ? -6.080 -4.092 -15.385 1.00 47.69 122 ILE A N 1
ATOM 1010 C CA . ILE A 1 122 ? -5.127 -2.968 -15.471 1.00 47.69 122 ILE A CA 1
ATOM 1011 C C . ILE A 1 122 ? -3.941 -3.282 -16.400 1.00 47.69 122 ILE A C 1
ATOM 1013 O O . ILE A 1 122 ? -3.446 -2.383 -17.075 1.00 47.69 122 ILE A O 1
ATOM 1017 N N . ASP A 1 123 ? -3.546 -4.554 -16.533 1.00 45.34 123 ASP A N 1
ATOM 1018 C CA . ASP A 1 123 ? -2.522 -4.979 -17.506 1.00 45.34 123 ASP A CA 1
ATOM 1019 C C . ASP A 1 123 ? -2.913 -4.657 -18.959 1.00 45.34 123 ASP A C 1
ATOM 1021 O O . ASP A 1 123 ? -2.037 -4.557 -19.816 1.00 45.34 123 ASP A O 1
ATOM 1025 N N . LEU A 1 124 ? -4.209 -4.476 -19.251 1.00 42.62 124 LEU A N 1
ATOM 1026 C CA . LEU A 1 124 ? -4.681 -4.025 -20.561 1.00 42.62 124 LEU A CA 1
ATOM 1027 C C . LEU A 1 124 ? -4.595 -2.493 -20.718 1.00 42.62 124 LEU A C 1
ATOM 1029 O O . LEU A 1 124 ? -4.331 -2.019 -21.816 1.00 42.62 124 LEU A O 1
ATOM 1033 N N . MET A 1 125 ? -4.757 -1.723 -19.632 1.00 41.59 125 MET A N 1
ATOM 1034 C CA . MET A 1 125 ? -4.617 -0.254 -19.643 1.00 41.59 125 MET A CA 1
ATOM 1035 C C . MET A 1 125 ? -3.159 0.219 -19.672 1.00 41.59 125 MET A C 1
ATOM 1037 O O . MET A 1 125 ? -2.897 1.319 -20.139 1.00 41.59 125 MET A O 1
ATOM 1041 N N . LEU A 1 126 ? -2.209 -0.586 -19.187 1.00 44.06 126 LEU A N 1
ATOM 1042 C CA . LEU A 1 126 ? -0.778 -0.241 -19.160 1.00 44.06 126 LEU A CA 1
ATOM 1043 C C . LEU A 1 126 ? 0.001 -0.719 -20.400 1.00 44.06 126 LEU A C 1
ATOM 1045 O O . LEU A 1 126 ? 1.229 -0.691 -20.406 1.00 44.06 126 LEU A O 1
ATOM 1049 N N . ARG A 1 127 ? -0.705 -1.183 -21.439 1.00 45.09 127 ARG A N 1
ATOM 1050 C CA . ARG A 1 127 ? -0.147 -1.594 -22.743 1.00 45.09 127 ARG A CA 1
ATOM 1051 C C . ARG A 1 127 ? -0.311 -0.530 -23.840 1.00 45.09 127 ARG A C 1
ATOM 1053 O O . ARG A 1 127 ? -0.302 -0.888 -25.016 1.00 45.09 127 ARG A O 1
ATOM 1060 N N . ILE A 1 128 ? -0.490 0.734 -23.464 1.00 37.81 128 ILE A N 1
ATOM 1061 C CA . ILE A 1 128 ? -0.574 1.864 -24.400 1.00 37.81 128 ILE A CA 1
ATOM 1062 C C . ILE A 1 128 ? 0.793 2.538 -24.480 1.00 37.81 128 ILE A C 1
ATOM 1064 O O . ILE A 1 128 ? 1.389 2.742 -23.398 1.00 37.81 128 ILE A O 1
#

Radius of gyration: 15.26 Å; chains: 1; bounding box: 39×27×49 Å

InterPro domains:
  IPR012337 Ribonuclease H-like superfamily [SSF53098] (2-109)

Organism: NCBI:txid2608793

Secondary structure (DSSP, 8-state):
--GGGTT-EEEE-GGG--HHHHHHHHHTT-EEEEEPPTT---EEEEE----SSS----TT-BHHHHHTT-TTSEEEEEEEEEEEPPPBTTB--EEEEEEEEEEEB-TTT--BEEEE--SSSHHHHT--

Foldseek 3Di:
DDLVQAPEEAEDEPVRDDPLVVVVSVVSNHWYKYKPDVVFWWAFQFFPDDDPDDDDPRHRHTCVVCLVVDPPQWGWTKTKGWDWHDDDPNDIDIDIDIFTAIFGQDPVPRITMGTGDDPDDVVVVVPD